Protein AF-A0A950F7F0-F1 (afdb_monomer)

Solvent-accessible surface area (backbone atoms only — not comparable to full-atom values): 4285 Å² total; per-residue (Å²): 112,72,70,78,76,37,60,67,57,63,66,38,64,68,50,45,54,53,50,51,51,52,53,51,51,54,53,49,53,54,51,51,51,52,53,52,54,37,49,75,75,71,43,70,94,64,54,74,69,53,56,53,55,58,64,46,48,58,57,57,51,49,51,52,48,48,48,53,68,69,63,58,132

Sequence (73 aa):
AMVVAAPALLAAGWLRAKLLLVVALVGYHGWCYRLMLGLRVGATPHSQRWYRLFNEVPGLLLLGIVILAVVKP

Mean predicted aligned error: 8.79 Å

Secondary structure (DSSP, 8-state):
-HHHH-HHHHHSHHHHHHHHHHHHHHHHHHHHHHHHHHHHTT---S-HHHHHHHHHHHHHHHHHHHHHHHS--

Radius of gyration: 16.63 Å; Cα contacts (8 Å, |Δi|>4): 15; chains: 1; bounding box: 44×17×44 Å

Foldseek 3Di:
DVCVVCVVCVVPVLNVLVVVLVVVVVVLVVVVVVCVVCVVVVHPVDDPVVVVVSVCVVVVSVVSVVCSVVPDD

Nearest PDB structures (foldseek):
  6b87-assembly3_D  TM=7.026E-01  e=9.896E+00  synthetic construct

pLDDT: mean 78.15, std 10.85, range [54.81, 89.06]

Structure (mmCIF, N/CA/C/O backbone):
data_AF-A0A950F7F0-F1
#
_entry.id   AF-A0A950F7F0-F1
#
loop_
_atom_site.group_PDB
_atom_site.id
_atom_site.type_symbol
_atom_site.label_atom_id
_atom_site.label_alt_id
_atom_site.label_comp_id
_atom_site.label_asym_id
_atom_site.label_entity_id
_atom_site.label_seq_id
_atom_site.pdbx_PDB_ins_code
_atom_site.Cartn_x
_atom_site.Cartn_y
_atom_site.Cartn_z
_atom_site.occupancy
_atom_site.B_iso_or_equiv
_atom_site.auth_seq_id
_atom_site.auth_comp_id
_atom_site.auth_asym_id
_atom_site.auth_atom_id
_atom_site.pdbx_PDB_model_num
ATOM 1 N N . ALA A 1 1 ? 23.202 -0.521 -2.475 1.00 54.84 1 ALA A N 1
ATOM 2 C CA . ALA A 1 1 ? 24.462 -0.298 -3.216 1.00 54.84 1 ALA A CA 1
ATOM 3 C C . ALA A 1 1 ? 24.280 -0.412 -4.738 1.00 54.84 1 ALA A C 1
ATOM 5 O O . ALA A 1 1 ? 24.545 0.562 -5.422 1.00 54.84 1 ALA A O 1
ATOM 6 N N . MET A 1 2 ? 23.752 -1.522 -5.278 1.00 55.44 2 MET A N 1
ATOM 7 C CA . MET A 1 2 ? 23.669 -1.756 -6.739 1.00 55.44 2 MET A CA 1
ATOM 8 C C . MET A 1 2 ? 22.801 -0.762 -7.546 1.00 55.44 2 MET A C 1
ATOM 10 O O . MET A 1 2 ? 23.197 -0.362 -8.632 1.00 55.44 2 MET A O 1
ATOM 14 N N . VAL A 1 3 ? 21.654 -0.306 -7.022 1.00 56.22 3 VAL A N 1
ATOM 15 C CA . VAL A 1 3 ? 20.756 0.640 -7.736 1.00 56.22 3 VAL A CA 1
ATOM 16 C C . VAL A 1 3 ? 21.313 2.072 -7.784 1.00 56.22 3 VAL A C 1
ATOM 18 O O . VAL A 1 3 ? 21.058 2.805 -8.733 1.00 56.22 3 VAL A O 1
ATOM 21 N N . VAL A 1 4 ? 22.105 2.458 -6.779 1.00 61.25 4 VAL A N 1
ATOM 22 C CA . VAL A 1 4 ? 22.753 3.781 -6.707 1.00 61.25 4 VAL A CA 1
ATOM 23 C C . VAL A 1 4 ? 24.005 3.826 -7.592 1.00 61.25 4 VAL A C 1
ATOM 25 O O . VAL A 1 4 ? 24.311 4.862 -8.167 1.00 61.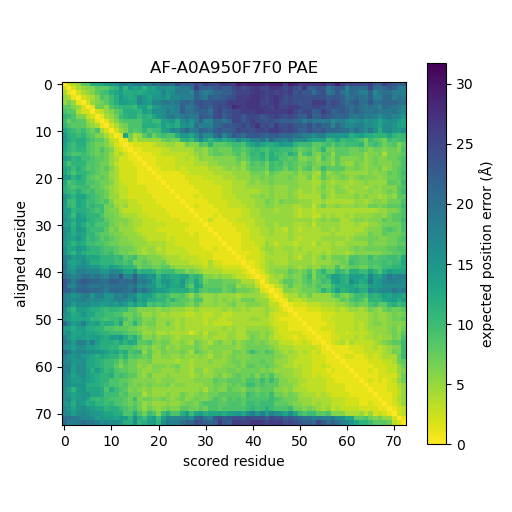25 4 VAL A O 1
ATOM 28 N N . ALA A 1 5 ? 24.698 2.692 -7.746 1.00 58.59 5 ALA A N 1
ATOM 29 C CA . ALA A 1 5 ? 25.929 2.578 -8.530 1.00 58.59 5 ALA A CA 1
ATOM 30 C C . ALA A 1 5 ? 25.709 2.509 -10.056 1.00 58.59 5 ALA A C 1
ATOM 32 O O . ALA A 1 5 ? 26.646 2.739 -10.814 1.00 58.59 5 ALA A O 1
ATOM 33 N N . ALA A 1 6 ? 24.492 2.205 -10.521 1.00 56.88 6 ALA A N 1
ATOM 34 C CA . ALA A 1 6 ? 24.174 2.088 -11.944 1.00 56.88 6 ALA A CA 1
ATOM 35 C C . ALA A 1 6 ? 22.795 2.707 -12.255 1.00 56.88 6 ALA A C 1
ATOM 37 O O . ALA A 1 6 ? 21.810 1.984 -12.425 1.00 56.88 6 ALA A O 1
ATOM 38 N N . PRO A 1 7 ? 22.691 4.045 -12.367 1.00 58.22 7 PRO A N 1
ATOM 39 C CA . PRO A 1 7 ? 21.424 4.731 -12.642 1.00 58.22 7 PRO A CA 1
ATOM 40 C C . PRO A 1 7 ? 20.787 4.332 -13.988 1.00 58.22 7 PRO A C 1
ATOM 42 O O . PRO A 1 7 ? 19.581 4.483 -14.162 1.00 58.22 7 PRO A O 1
ATOM 45 N N . ALA A 1 8 ? 21.551 3.735 -14.912 1.00 57.59 8 ALA A N 1
ATOM 46 C CA . ALA A 1 8 ? 21.039 3.151 -16.155 1.00 57.59 8 ALA A CA 1
ATOM 47 C C . ALA A 1 8 ? 20.044 1.990 -15.930 1.00 57.59 8 ALA A C 1
ATOM 49 O O . ALA A 1 8 ? 19.131 1.798 -16.730 1.00 57.59 8 ALA A O 1
ATOM 50 N N . LEU A 1 9 ? 20.136 1.261 -14.810 1.00 55.75 9 LEU A N 1
ATOM 51 C CA . LEU A 1 9 ? 19.132 0.261 -14.424 1.00 55.75 9 LEU A CA 1
ATOM 52 C C . LEU A 1 9 ? 17.780 0.910 -14.090 1.00 55.75 9 LEU A C 1
ATOM 54 O O . LEU A 1 9 ? 16.739 0.331 -14.384 1.00 55.75 9 LEU A O 1
ATOM 58 N N . LEU A 1 10 ? 17.781 2.130 -13.543 1.00 56.47 10 LEU A N 1
ATOM 59 C CA . LEU A 1 10 ? 16.567 2.932 -13.349 1.00 56.47 10 LEU A CA 1
ATOM 60 C C . LEU A 1 10 ? 16.069 3.576 -14.653 1.00 56.47 10 LEU A C 1
ATOM 62 O O . LEU A 1 10 ? 14.913 3.983 -14.705 1.00 56.47 10 LEU A O 1
ATOM 66 N N . ALA A 1 11 ? 16.892 3.661 -15.704 1.00 56.88 11 ALA A N 1
ATOM 67 C CA . ALA A 1 11 ? 16.454 4.101 -17.031 1.00 56.88 11 ALA A CA 1
ATOM 68 C C . ALA A 1 11 ? 15.664 3.009 -17.778 1.00 56.88 11 ALA A C 1
ATOM 70 O O . ALA A 1 11 ? 14.835 3.327 -18.630 1.00 56.88 11 ALA A O 1
ATOM 71 N N . ALA A 1 12 ? 15.835 1.732 -17.414 1.00 66.56 12 ALA A N 1
ATOM 72 C CA . ALA A 1 12 ? 14.976 0.658 -17.895 1.00 66.56 12 ALA A CA 1
ATOM 73 C C . ALA A 1 12 ? 13.573 0.802 -17.278 1.00 66.56 12 ALA A C 1
ATOM 75 O O . ALA A 1 12 ? 13.362 0.486 -16.103 1.00 66.56 12 ALA A O 1
ATOM 76 N N . GLY A 1 13 ? 12.595 1.258 -18.071 1.00 72.19 13 GLY A N 1
ATOM 77 C CA . GLY A 1 13 ? 11.203 1.451 -17.628 1.00 72.19 13 GLY A CA 1
ATOM 78 C C . GLY A 1 13 ? 10.608 0.222 -16.926 1.00 72.19 13 GLY A C 1
ATOM 79 O O . GLY A 1 13 ? 9.855 0.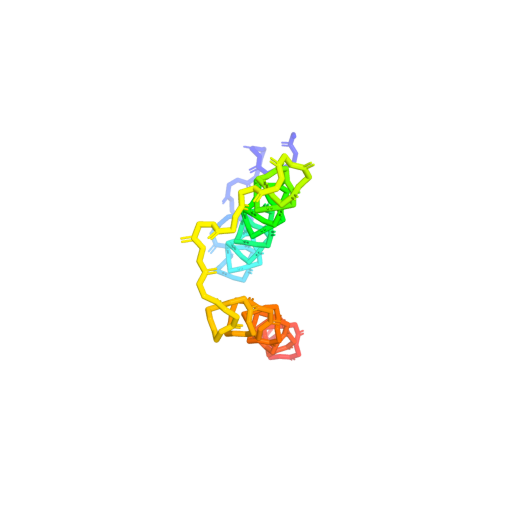351 -15.963 1.00 72.19 13 GLY A O 1
ATOM 80 N N . TRP A 1 14 ? 11.062 -0.968 -17.320 1.00 71.38 14 TRP A N 1
ATOM 81 C CA . TRP A 1 14 ? 10.758 -2.248 -16.685 1.00 71.38 14 TRP A CA 1
ATOM 82 C C . TRP A 1 14 ? 11.140 -2.335 -15.196 1.00 71.38 14 TRP A C 1
ATOM 84 O O . TRP A 1 14 ? 10.349 -2.810 -14.379 1.00 71.38 14 TRP A O 1
ATOM 94 N N . LEU A 1 15 ? 12.334 -1.871 -14.809 1.00 75.62 15 LEU A N 1
ATOM 95 C CA . LEU A 1 15 ? 12.775 -1.927 -13.412 1.00 75.62 15 LEU A CA 1
ATOM 96 C C . LEU A 1 15 ? 11.996 -0.929 -12.550 1.00 75.62 15 LEU A C 1
ATOM 98 O O . LEU A 1 15 ? 11.619 -1.254 -11.425 1.00 75.62 15 LEU A O 1
ATOM 102 N N . ARG A 1 16 ? 11.701 0.263 -13.086 1.00 76.00 16 ARG A N 1
ATOM 103 C CA . ARG A 1 16 ? 10.870 1.267 -12.402 1.00 76.00 16 ARG A CA 1
ATOM 104 C C . ARG A 1 16 ? 9.450 0.763 -12.168 1.00 76.00 16 ARG A C 1
ATOM 106 O O . ARG A 1 16 ? 8.939 0.930 -11.065 1.00 76.00 16 ARG A O 1
ATOM 113 N N . ALA A 1 17 ? 8.843 0.115 -13.165 1.00 78.56 17 ALA A N 1
ATOM 114 C CA . ALA A 1 17 ? 7.512 -0.479 -13.038 1.00 78.56 17 ALA A CA 1
ATOM 115 C C . ALA A 1 17 ? 7.473 -1.544 -11.930 1.00 78.56 17 ALA A C 1
ATOM 117 O O . ALA A 1 17 ? 6.587 -1.527 -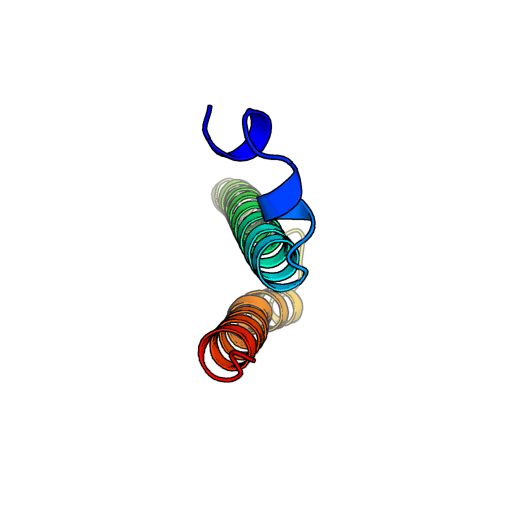11.076 1.00 78.56 17 ALA A O 1
ATOM 118 N N . LYS A 1 18 ? 8.487 -2.418 -11.876 1.00 74.06 18 LYS A N 1
ATOM 119 C CA . LYS A 1 18 ? 8.621 -3.411 -10.800 1.00 74.06 18 LYS A CA 1
ATOM 120 C C . LYS A 1 18 ? 8.795 -2.772 -9.426 1.00 74.06 18 LYS A C 1
ATOM 122 O O . LYS A 1 18 ? 8.128 -3.180 -8.481 1.00 74.06 18 LYS A O 1
ATOM 127 N N . LEU A 1 19 ? 9.666 -1.771 -9.305 1.00 82.31 19 LEU A N 1
ATOM 128 C CA . LEU A 1 19 ? 9.896 -1.080 -8.035 1.00 82.31 19 LEU A CA 1
ATOM 129 C C . LEU A 1 19 ? 8.642 -0.346 -7.546 1.00 82.31 19 LEU A C 1
ATOM 131 O O . LEU A 1 19 ? 8.339 -0.416 -6.358 1.00 82.31 19 LEU A O 1
ATOM 135 N N . LEU A 1 20 ? 7.879 0.289 -8.441 1.00 83.62 20 LEU A N 1
ATOM 136 C CA . LEU A 1 20 ? 6.595 0.910 -8.102 1.00 83.62 20 LEU A CA 1
ATOM 137 C C . LEU A 1 20 ? 5.599 -0.103 -7.529 1.00 83.62 20 LEU A C 1
ATOM 139 O O . LEU A 1 20 ? 4.970 0.180 -6.512 1.00 83.62 20 LEU A O 1
ATOM 143 N N . LEU A 1 21 ? 5.492 -1.294 -8.125 1.00 80.19 21 LEU A N 1
ATOM 144 C CA . LEU A 1 21 ? 4.619 -2.352 -7.607 1.00 80.19 21 LEU A CA 1
ATOM 145 C C . LEU A 1 21 ? 5.064 -2.861 -6.236 1.00 80.19 21 LEU A C 1
ATOM 147 O O . LEU A 1 21 ? 4.224 -3.067 -5.363 1.00 80.19 21 LEU A O 1
ATOM 151 N N . VAL A 1 22 ? 6.370 -3.028 -6.021 1.00 84.81 22 VAL A N 1
ATOM 152 C CA . VAL A 1 22 ? 6.904 -3.430 -4.711 1.00 84.81 22 VAL A CA 1
ATOM 153 C C . VAL A 1 22 ? 6.584 -2.372 -3.656 1.00 84.81 22 VAL A C 1
ATOM 155 O O . VAL A 1 22 ? 6.102 -2.715 -2.579 1.00 84.81 22 VAL A O 1
ATOM 158 N N . VAL A 1 23 ? 6.785 -1.088 -3.964 1.00 87.25 23 VAL A N 1
ATOM 159 C CA . VAL A 1 23 ? 6.442 0.013 -3.050 1.00 87.25 23 VAL A CA 1
ATOM 160 C C . VAL A 1 23 ? 4.941 0.040 -2.755 1.00 87.25 23 VAL A C 1
ATOM 162 O O . VAL A 1 23 ? 4.556 0.162 -1.592 1.00 87.25 23 VAL A O 1
ATOM 165 N N . ALA A 1 24 ? 4.090 -0.135 -3.770 1.00 85.38 24 ALA A N 1
ATOM 166 C CA . ALA A 1 24 ? 2.642 -0.209 -3.591 1.00 85.38 24 ALA A CA 1
ATOM 167 C C . ALA A 1 24 ? 2.233 -1.380 -2.679 1.00 85.38 24 ALA A C 1
ATOM 169 O O . ALA A 1 24 ? 1.414 -1.201 -1.776 1.00 85.38 24 ALA A O 1
ATOM 170 N N . LEU A 1 25 ? 2.844 -2.555 -2.857 1.00 84.31 25 LEU A N 1
ATOM 171 C CA . LEU A 1 25 ? 2.587 -3.738 -2.035 1.00 84.31 25 LEU A CA 1
ATOM 172 C C . LEU A 1 25 ? 3.027 -3.536 -0.576 1.00 84.31 25 LEU A C 1
ATOM 174 O O . LEU A 1 25 ? 2.295 -3.898 0.344 1.00 84.31 25 LEU A O 1
ATOM 178 N N . VAL A 1 26 ? 4.191 -2.922 -0.351 1.00 87.94 26 VAL A N 1
ATOM 179 C CA . VAL A 1 26 ? 4.681 -2.594 0.999 1.00 87.94 26 VAL A CA 1
ATOM 180 C C . VAL A 1 26 ? 3.753 -1.589 1.684 1.00 87.94 26 VAL A C 1
ATOM 182 O O . VAL A 1 26 ? 3.382 -1.784 2.842 1.00 87.94 26 VAL A O 1
ATOM 185 N N . GLY A 1 27 ? 3.320 -0.549 0.963 1.00 89.06 27 GLY A N 1
ATOM 186 C CA . GLY A 1 27 ? 2.346 0.423 1.462 1.00 89.06 27 GLY A CA 1
ATOM 187 C C . GLY A 1 27 ? 1.016 -0.231 1.845 1.00 89.06 27 GLY A C 1
ATOM 188 O O . GLY A 1 27 ? 0.491 0.025 2.931 1.00 89.06 27 GLY A O 1
ATOM 189 N N . TYR A 1 28 ? 0.513 -1.138 1.002 1.00 86.94 28 TYR A N 1
ATOM 190 C CA . TYR A 1 28 ? -0.684 -1.926 1.291 1.00 86.94 28 TYR A CA 1
ATOM 191 C C . TYR A 1 28 ? -0.526 -2.753 2.576 1.00 86.94 28 TYR A C 1
ATOM 193 O O . TYR A 1 28 ? -1.398 -2.718 3.445 1.00 86.94 28 TYR A O 1
ATOM 201 N N . HIS A 1 29 ? 0.614 -3.426 2.756 1.00 87.00 29 HIS A N 1
ATOM 202 C CA . HIS A 1 29 ? 0.888 -4.222 3.954 1.00 87.00 29 HIS A CA 1
ATOM 203 C C . HIS A 1 29 ? 0.903 -3.369 5.235 1.00 87.00 29 HIS A C 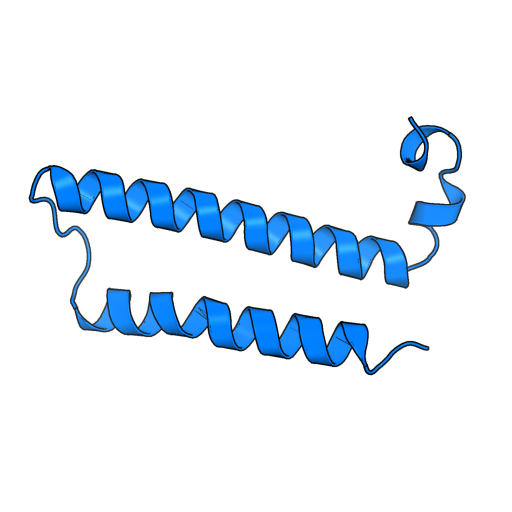1
ATOM 205 O O . HIS A 1 29 ? 0.331 -3.756 6.256 1.00 87.00 29 HIS A O 1
ATOM 211 N N . GLY A 1 30 ? 1.481 -2.165 5.168 1.00 88.25 30 GLY A N 1
ATOM 212 C CA . GLY A 1 30 ? 1.438 -1.197 6.267 1.00 88.25 30 GLY A CA 1
ATOM 213 C C . GLY A 1 30 ? 0.014 -0.742 6.606 1.00 88.25 30 GLY A C 1
ATOM 214 O O . GLY A 1 30 ? -0.340 -0.604 7.779 1.00 88.25 30 GLY A O 1
ATOM 215 N N . TRP A 1 31 ? -0.841 -0.563 5.598 1.00 86.50 31 TRP A N 1
ATOM 216 C CA . TRP A 1 31 ? -2.244 -0.202 5.802 1.00 86.50 31 TRP A CA 1
ATOM 217 C C . TRP A 1 31 ? -3.058 -1.347 6.422 1.00 86.50 31 TRP A C 1
ATOM 219 O O . TRP A 1 31 ? -3.828 -1.112 7.358 1.00 86.50 31 TRP A O 1
ATOM 229 N N . CYS A 1 32 ? -2.838 -2.591 5.981 1.00 87.69 32 CYS A N 1
ATOM 230 C CA . CYS A 1 32 ? -3.394 -3.786 6.624 1.00 87.69 32 CYS A CA 1
ATOM 231 C C . CYS A 1 32 ? -3.028 -3.846 8.108 1.00 87.69 32 CYS A C 1
ATOM 233 O O . CYS A 1 32 ? -3.897 -4.088 8.945 1.00 87.69 32 CYS A O 1
ATOM 235 N N . TYR A 1 33 ? -1.764 -3.577 8.443 1.00 87.88 33 TYR A N 1
ATOM 236 C CA . TYR A 1 33 ? -1.302 -3.569 9.827 1.00 87.88 33 TYR A CA 1
ATOM 237 C C . TYR A 1 33 ? 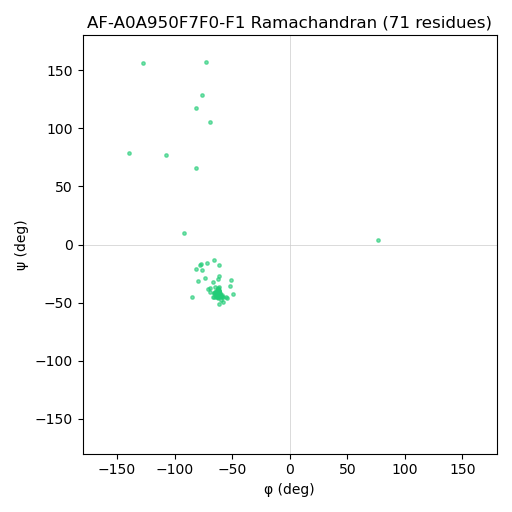-2.034 -2.517 10.672 1.00 87.88 33 TYR A C 1
ATOM 239 O O . TYR A 1 33 ? -2.485 -2.816 11.777 1.00 87.88 33 TYR A O 1
ATOM 247 N N . ARG A 1 34 ? -2.236 -1.302 10.142 1.00 87.25 34 ARG A N 1
ATOM 248 C CA . ARG A 1 34 ? -3.000 -0.247 10.834 1.00 87.25 34 ARG A CA 1
ATOM 249 C C . ARG A 1 34 ? -4.457 -0.639 11.080 1.00 87.25 34 ARG A C 1
ATOM 251 O O . ARG A 1 34 ? -4.958 -0.426 12.181 1.00 87.25 34 ARG A O 1
ATOM 258 N N . LEU A 1 35 ? -5.127 -1.218 10.083 1.00 86.62 35 LEU A N 1
ATOM 259 C CA . LEU A 1 35 ? -6.505 -1.701 10.225 1.00 86.62 35 LEU A CA 1
ATOM 260 C C . LEU A 1 35 ? -6.602 -2.827 11.254 1.00 86.62 35 LEU A C 1
ATOM 262 O O . LEU A 1 35 ? -7.495 -2.807 12.097 1.00 86.62 35 LEU A O 1
ATOM 266 N N . MET A 1 36 ? -5.666 -3.776 11.217 1.00 86.81 36 MET A N 1
ATOM 267 C CA . MET A 1 36 ? -5.579 -4.864 12.187 1.00 86.81 36 MET A CA 1
ATOM 268 C C . MET A 1 36 ? -5.358 -4.331 13.606 1.00 86.81 36 MET A C 1
ATOM 270 O O . MET A 1 36 ? -5.972 -4.830 14.547 1.00 86.81 36 MET A O 1
ATOM 274 N N . LEU A 1 37 ? -4.520 -3.305 13.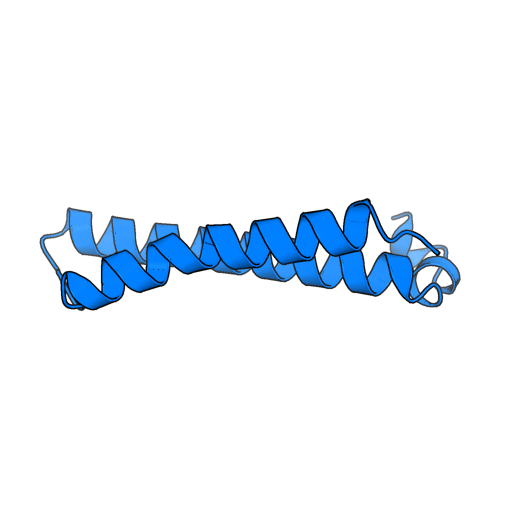769 1.00 86.25 37 LEU A N 1
ATOM 275 C CA . LEU A 1 37 ? -4.288 -2.682 15.067 1.00 86.25 37 LEU A CA 1
ATOM 276 C C . LEU A 1 37 ? -5.556 -1.995 15.594 1.00 86.25 37 LEU A C 1
ATOM 278 O O . LEU A 1 37 ? -5.879 -2.184 16.758 1.00 86.25 37 LEU A O 1
ATOM 282 N N . GLY A 1 38 ? -6.312 -1.288 14.746 1.00 83.81 38 GLY A N 1
ATOM 283 C CA . GLY A 1 38 ? -7.609 -0.701 15.118 1.00 83.81 38 GLY A CA 1
ATOM 284 C C . GLY A 1 38 ? -8.649 -1.752 15.518 1.00 83.81 38 GLY A C 1
ATOM 285 O O . GLY A 1 38 ? -9.283 -1.628 16.566 1.00 83.81 38 GLY A O 1
ATOM 286 N N . LEU A 1 39 ? -8.741 -2.841 14.747 1.00 83.94 39 LEU A N 1
ATOM 287 C CA . LEU A 1 39 ? -9.624 -3.974 15.038 1.00 83.94 39 LEU A CA 1
ATOM 288 C C . LEU A 1 39 ? -9.286 -4.647 16.377 1.00 83.94 39 LEU A C 1
ATOM 290 O O . LEU A 1 39 ? -10.194 -5.037 17.107 1.00 83.94 39 LEU A O 1
ATOM 294 N N . ARG A 1 40 ? -7.997 -4.741 16.739 1.00 83.94 40 ARG A N 1
ATOM 295 C CA . ARG A 1 40 ? -7.548 -5.294 18.032 1.00 83.94 40 ARG A CA 1
ATOM 296 C C . ARG A 1 40 ? -8.046 -4.503 19.238 1.00 83.94 40 ARG A C 1
ATOM 298 O O . ARG A 1 40 ? -8.237 -5.097 20.292 1.00 83.94 40 ARG A O 1
ATOM 305 N N . VAL A 1 41 ? -8.261 -3.196 19.092 1.00 88.62 41 VAL A N 1
ATOM 306 C CA . VAL A 1 41 ? -8.797 -2.336 20.164 1.00 88.62 41 VAL A CA 1
ATOM 307 C C . VAL A 1 41 ? -10.329 -2.231 20.111 1.00 88.62 41 VAL A C 1
ATOM 309 O O . VAL A 1 41 ? -10.913 -1.400 20.797 1.00 88.62 41 VAL A O 1
ATOM 312 N N . GLY A 1 42 ? -10.994 -3.046 19.282 1.00 81.12 42 GLY A N 1
ATOM 313 C CA . GLY A 1 42 ? -12.448 -3.023 19.094 1.00 81.12 42 GLY A CA 1
ATOM 314 C C . GLY A 1 42 ? -12.956 -1.867 18.226 1.00 81.12 42 GLY A C 1
ATOM 315 O O . GLY A 1 42 ? -14.164 -1.726 18.037 1.00 81.12 42 GLY A O 1
ATOM 316 N N . ALA A 1 43 ? -12.063 -1.051 17.659 1.00 75.75 43 ALA A N 1
ATOM 317 C CA . ALA A 1 43 ? -12.439 0.019 16.750 1.00 75.75 43 ALA A CA 1
ATOM 318 C C . ALA A 1 43 ? -12.664 -0.553 15.343 1.00 75.75 43 ALA A C 1
ATOM 320 O O . ALA A 1 43 ? -11.745 -1.059 14.698 1.00 75.75 43 ALA A O 1
ATOM 321 N N . THR A 1 44 ? -13.893 -0.436 14.844 1.00 75.12 44 THR A N 1
ATOM 322 C CA . THR A 1 44 ? -14.254 -0.733 13.450 1.00 75.12 44 THR A CA 1
ATOM 323 C C . THR A 1 44 ? -14.529 0.581 12.714 1.00 75.12 44 THR A C 1
ATOM 325 O O . THR A 1 44 ? -15.681 0.955 12.509 1.00 75.12 44 THR A O 1
ATOM 328 N N . PRO A 1 45 ? -13.485 1.338 12.322 1.00 70.56 45 PRO A N 1
ATOM 329 C CA . PRO A 1 45 ? -13.663 2.656 11.705 1.00 70.56 45 PRO A CA 1
ATOM 330 C C . PRO A 1 45 ? -14.351 2.598 10.332 1.00 70.56 45 PRO A C 1
ATOM 332 O O . PRO A 1 45 ? -14.780 3.626 9.812 1.00 70.56 45 PRO A O 1
ATOM 335 N N . HIS A 1 46 ? -14.459 1.410 9.731 1.00 82.44 46 HIS A N 1
ATOM 336 C CA . HIS A 1 46 ? -15.046 1.210 8.413 1.00 82.44 46 HIS A CA 1
ATOM 337 C C . HIS A 1 46 ? -16.132 0.132 8.427 1.00 82.44 46 HIS A C 1
ATOM 339 O O . HIS A 1 46 ? -16.149 -0.769 9.264 1.00 82.44 46 HIS A O 1
ATOM 345 N N . SER A 1 47 ? -17.046 0.212 7.462 1.00 84.38 47 SER A N 1
ATOM 346 C CA . SER A 1 47 ? -18.117 -0.773 7.305 1.00 84.38 47 SER A CA 1
ATOM 347 C C . SER A 1 47 ? -17.596 -2.111 6.761 1.00 84.38 47 SER A C 1
ATOM 349 O O . SER A 1 47 ? -16.593 -2.171 6.053 1.00 84.38 47 SER A O 1
ATOM 351 N N . GLN A 1 48 ? -18.325 -3.202 7.007 1.00 81.81 48 GLN A N 1
ATOM 352 C CA . GLN A 1 48 ? -18.029 -4.535 6.450 1.00 81.81 48 GLN A CA 1
ATOM 353 C C . GLN A 1 48 ? -17.857 -4.543 4.919 1.00 81.81 48 GLN A C 1
ATOM 355 O O . GLN A 1 48 ? -17.015 -5.259 4.379 1.00 81.81 48 GLN A O 1
ATOM 360 N N . ARG A 1 49 ? -18.624 -3.712 4.197 1.00 85.81 49 ARG A N 1
ATOM 361 C CA . ARG A 1 49 ? -18.499 -3.569 2.736 1.00 85.81 49 ARG A CA 1
ATOM 362 C C . ARG A 1 49 ? -17.148 -2.974 2.333 1.00 85.81 49 ARG A C 1
ATOM 364 O O . ARG A 1 49 ? -16.584 -3.393 1.328 1.00 85.81 49 ARG A O 1
ATOM 371 N N . TRP A 1 50 ? -16.630 -2.040 3.130 1.00 87.12 50 TRP A N 1
ATOM 372 C CA . TRP A 1 50 ? -15.327 -1.425 2.903 1.00 87.12 50 TRP A CA 1
ATOM 373 C C . TRP A 1 50 ? -14.195 -2.437 3.089 1.00 87.12 50 TRP A C 1
ATOM 375 O O . TRP A 1 50 ? -13.334 -2.537 2.224 1.00 87.12 50 TRP A O 1
ATOM 385 N N . TYR A 1 51 ? -14.233 -3.247 4.153 1.00 84.06 51 TYR A N 1
ATOM 386 C CA . TYR A 1 51 ? -13.221 -4.288 4.386 1.00 84.06 51 TYR A CA 1
ATOM 387 C C . TYR A 1 51 ? -13.191 -5.346 3.281 1.00 84.06 51 TYR A C 1
ATOM 389 O O . TYR A 1 51 ? -12.116 -5.794 2.893 1.00 84.06 51 TYR A O 1
ATOM 397 N N . ARG A 1 52 ? -14.357 -5.714 2.738 1.00 85.75 52 ARG A N 1
ATOM 398 C CA . ARG A 1 52 ? -14.442 -6.605 1.575 1.00 85.75 52 ARG A CA 1
ATOM 399 C C . ARG A 1 52 ? -13.762 -6.011 0.347 1.00 85.75 52 ARG A C 1
ATOM 401 O O . ARG A 1 52 ? -12.903 -6.662 -0.229 1.00 85.75 52 ARG A O 1
ATOM 408 N N . LEU A 1 53 ? -14.103 -4.769 -0.002 1.00 84.50 53 LEU A N 1
ATOM 409 C CA . LEU A 1 53 ? -13.490 -4.085 -1.142 1.00 84.50 53 LEU A CA 1
ATOM 410 C C . LEU A 1 53 ? -11.978 -3.917 -0.944 1.00 84.50 53 LEU A C 1
ATOM 412 O O . LEU A 1 53 ? -11.198 -4.135 -1.863 1.00 84.50 53 LEU A O 1
ATOM 416 N N . PHE A 1 54 ? -11.553 -3.581 0.274 1.00 84.81 54 PHE A N 1
ATOM 417 C CA . PHE A 1 54 ? -10.144 -3.453 0.621 1.00 84.81 54 PHE A CA 1
ATOM 418 C C . PHE A 1 54 ? -9.383 -4.778 0.450 1.00 84.81 54 PHE A C 1
ATOM 420 O O . PHE A 1 54 ? -8.277 -4.772 -0.077 1.00 84.81 54 PHE A O 1
ATOM 427 N N . ASN A 1 55 ? -9.989 -5.915 0.803 1.00 83.69 55 ASN A N 1
ATOM 428 C CA . ASN A 1 55 ? -9.410 -7.241 0.562 1.00 83.69 55 ASN A CA 1
ATOM 429 C C . ASN A 1 55 ? -9.411 -7.675 -0.913 1.00 83.69 55 ASN A C 1
ATOM 431 O O . ASN A 1 55 ? -8.664 -8.588 -1.264 1.00 83.69 55 ASN A O 1
ATOM 435 N N . GLU A 1 56 ? -10.188 -7.031 -1.785 1.00 87.50 56 GLU A N 1
ATOM 436 C CA . GLU A 1 56 ? -10.127 -7.261 -3.236 1.00 87.50 56 GLU A CA 1
ATOM 437 C C . GLU A 1 56 ? -8.973 -6.490 -3.908 1.00 87.50 56 GLU A C 1
ATOM 439 O O . GLU A 1 56 ? -8.477 -6.912 -4.956 1.00 87.50 56 GLU A O 1
ATOM 444 N N . VAL A 1 57 ? -8.462 -5.421 -3.278 1.00 85.31 57 VAL A N 1
ATOM 445 C CA . VAL A 1 57 ? -7.276 -4.670 -3.740 1.00 85.31 57 VAL A CA 1
ATOM 446 C C . VAL A 1 57 ? -6.045 -5.570 -3.948 1.00 85.31 57 VAL A C 1
ATOM 448 O O . VAL A 1 57 ? -5.436 -5.458 -5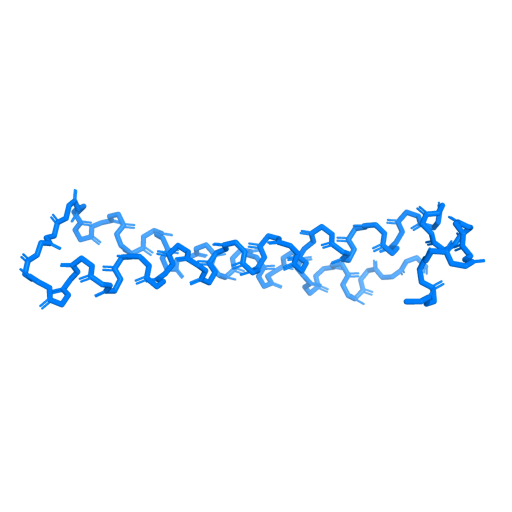.013 1.00 85.31 57 VAL A O 1
ATOM 451 N N . PRO A 1 58 ? -5.678 -6.495 -3.030 1.00 81.94 58 PRO A N 1
ATOM 452 C CA . PRO A 1 58 ? -4.651 -7.506 -3.267 1.00 81.94 58 PRO A CA 1
ATOM 453 C C . PRO A 1 58 ? -4.821 -8.258 -4.576 1.00 81.94 58 PRO A C 1
ATOM 455 O O . PRO A 1 58 ? -3.832 -8.465 -5.265 1.00 81.94 58 PRO A O 1
ATOM 458 N N . GLY A 1 59 ? -6.050 -8.647 -4.928 1.00 86.06 59 GLY A N 1
ATOM 459 C CA . GLY A 1 59 ? -6.337 -9.387 -6.154 1.00 86.06 59 GLY A CA 1
ATOM 460 C C . GLY A 1 59 ? -6.025 -8.568 -7.404 1.00 86.06 59 GLY A C 1
ATOM 461 O O . GLY A 1 59 ? -5.351 -9.056 -8.308 1.00 86.06 59 GLY A O 1
ATOM 462 N N . LEU A 1 60 ? -6.431 -7.295 -7.422 1.00 85.31 60 LEU A N 1
ATOM 463 C CA . LEU A 1 60 ? -6.103 -6.361 -8.507 1.00 85.31 60 LEU A CA 1
ATOM 464 C C . LEU A 1 60 ? -4.594 -6.107 -8.609 1.00 85.31 60 LEU A C 1
ATOM 466 O O . LEU A 1 60 ? -4.035 -6.063 -9.705 1.00 85.31 60 LEU A O 1
ATOM 470 N N . LEU A 1 61 ? -3.923 -5.976 -7.464 1.00 83.19 61 LEU A N 1
ATOM 471 C CA . LEU A 1 61 ? -2.478 -5.778 -7.388 1.00 83.19 61 LEU A CA 1
ATOM 472 C C . LEU A 1 61 ? -1.732 -7.020 -7.899 1.00 83.19 61 LEU A C 1
ATOM 474 O O . LEU A 1 61 ? -0.793 -6.889 -8.681 1.00 83.19 61 LEU A O 1
ATOM 478 N N . LEU A 1 62 ? -2.195 -8.223 -7.541 1.00 84.31 62 LEU A N 1
ATOM 479 C CA . LEU A 1 62 ? -1.659 -9.496 -8.028 1.00 84.31 62 LEU A CA 1
ATOM 480 C C . LEU A 1 62 ? -1.846 -9.639 -9.541 1.00 84.31 62 LEU A C 1
ATOM 482 O O . LEU A 1 62 ? -0.905 -10.019 -10.230 1.00 84.31 62 LEU A O 1
ATOM 486 N N . LEU A 1 63 ? -3.020 -9.278 -10.068 1.00 87.19 63 LEU A N 1
ATOM 487 C CA . LEU A 1 63 ? -3.294 -9.278 -11.505 1.00 87.19 63 LEU A CA 1
ATOM 488 C C . LEU A 1 63 ? -2.334 -8.343 -12.253 1.00 87.19 63 LEU A C 1
ATOM 490 O O . LEU A 1 63 ? -1.718 -8.754 -13.234 1.00 87.19 63 LEU A O 1
ATOM 494 N N . GLY A 1 64 ? -2.149 -7.113 -11.762 1.00 83.50 64 GLY A N 1
ATOM 495 C CA . GLY A 1 64 ? -1.199 -6.157 -12.336 1.00 83.50 64 GLY A CA 1
ATOM 496 C C . GLY A 1 64 ? 0.250 -6.651 -12.279 1.00 83.50 64 GLY A C 1
ATOM 497 O O . GLY A 1 64 ? 0.979 -6.523 -13.261 1.00 83.50 64 GLY A O 1
ATOM 498 N N . ILE A 1 65 ? 0.658 -7.274 -11.165 1.00 81.81 65 ILE A N 1
ATOM 499 C CA . ILE A 1 65 ? 1.982 -7.899 -11.020 1.00 81.81 65 ILE A CA 1
ATOM 500 C C . ILE A 1 65 ? 2.159 -9.045 -12.018 1.00 81.81 65 ILE A C 1
ATOM 502 O O . ILE A 1 65 ? 3.213 -9.125 -12.639 1.00 81.81 65 ILE A O 1
ATOM 506 N N . VAL A 1 66 ? 1.167 -9.925 -12.179 1.00 83.88 66 VAL A N 1
ATOM 507 C CA . VAL A 1 66 ? 1.237 -11.065 -13.106 1.00 83.88 66 VAL A CA 1
ATOM 508 C C . VAL A 1 66 ? 1.301 -10.582 -14.547 1.00 83.88 66 VAL A C 1
ATOM 510 O O . VAL A 1 66 ? 2.157 -11.052 -15.29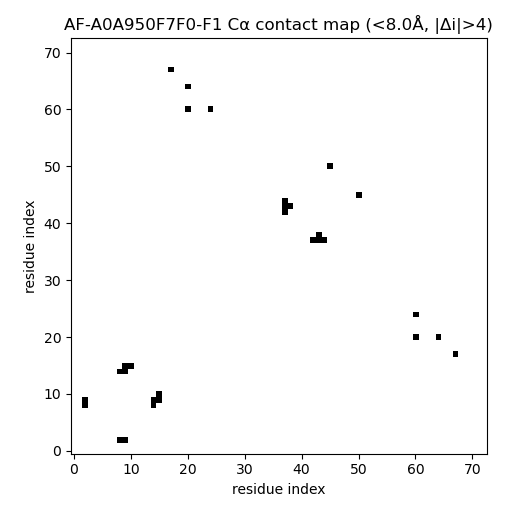0 1.00 83.88 66 VAL A O 1
ATOM 513 N N . ILE A 1 67 ? 0.467 -9.613 -14.934 1.00 84.69 67 ILE A N 1
ATOM 514 C CA . ILE A 1 67 ? 0.528 -9.006 -16.269 1.00 84.69 67 ILE A CA 1
ATOM 515 C C . ILE A 1 67 ? 1.909 -8.408 -16.493 1.00 84.69 67 ILE A C 1
ATOM 517 O O . ILE A 1 67 ? 2.532 -8.728 -17.495 1.00 84.69 67 ILE A O 1
ATOM 521 N N . LEU A 1 68 ? 2.429 -7.612 -15.553 1.00 79.12 68 LEU A N 1
ATOM 522 C CA . LEU A 1 68 ? 3.778 -7.077 -15.690 1.00 79.12 68 LEU A CA 1
ATOM 523 C C . LEU A 1 68 ? 4.813 -8.204 -15.764 1.00 79.12 68 LEU A C 1
ATOM 525 O O . LEU A 1 68 ? 5.721 -8.109 -16.562 1.00 79.12 68 LEU A O 1
ATOM 529 N N . ALA A 1 69 ? 4.711 -9.264 -14.964 1.00 77.00 69 ALA A N 1
ATOM 530 C CA . ALA A 1 69 ? 5.694 -10.347 -14.938 1.00 77.00 69 ALA A CA 1
ATOM 531 C C . ALA A 1 69 ? 5.696 -11.204 -16.215 1.00 77.00 69 ALA A C 1
ATOM 533 O O . ALA A 1 69 ? 6.769 -11.634 -16.642 1.00 77.00 69 ALA A O 1
ATOM 534 N N . VAL A 1 70 ? 4.518 -11.455 -16.794 1.00 78.44 70 VAL A N 1
ATOM 535 C CA . VAL A 1 70 ? 4.317 -12.290 -17.988 1.00 78.44 70 VAL A CA 1
ATOM 536 C C . VAL A 1 70 ? 4.526 -11.481 -19.261 1.00 78.44 70 VAL A C 1
ATOM 538 O O . VAL A 1 70 ? 5.232 -11.926 -20.161 1.00 78.44 70 VAL A O 1
ATOM 541 N N . VAL A 1 71 ? 3.962 -10.274 -19.321 1.00 75.75 71 VAL A N 1
ATOM 542 C CA . VAL A 1 7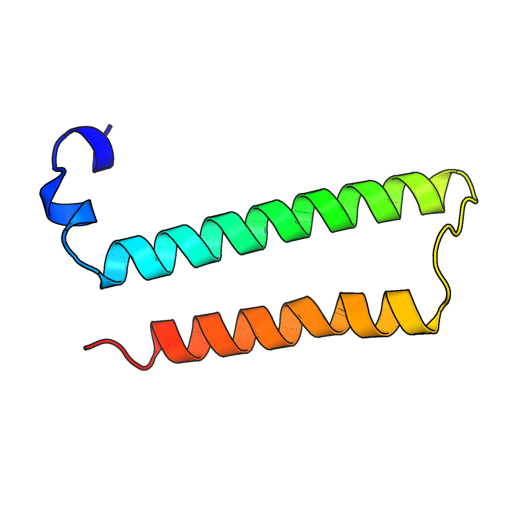1 ? 4.156 -9.315 -20.413 1.00 75.75 71 VAL A CA 1
ATOM 543 C C . VAL A 1 71 ? 5.474 -8.585 -20.176 1.00 75.75 71 VAL A C 1
ATOM 545 O O . VAL A 1 71 ? 5.541 -7.395 -19.876 1.00 75.75 71 VAL A O 1
ATOM 548 N N . LYS A 1 72 ? 6.555 -9.351 -20.260 1.00 59.16 72 LYS A N 1
ATOM 549 C CA . LYS A 1 72 ? 7.906 -8.826 -20.383 1.00 59.16 72 LYS A CA 1
ATOM 550 C C . LYS A 1 72 ? 8.082 -8.353 -21.833 1.00 59.16 72 LYS A C 1
ATOM 552 O O . LYS A 1 72 ? 7.761 -9.143 -22.720 1.00 59.16 72 LYS A O 1
ATOM 557 N N . PRO A 1 73 ? 8.533 -7.115 -22.105 1.00 54.81 73 PRO A N 1
ATOM 558 C CA . PRO A 1 73 ? 9.078 -6.817 -23.424 1.00 54.81 73 PRO A CA 1
ATOM 559 C C . PRO A 1 73 ? 10.330 -7.664 -23.685 1.00 54.81 73 PRO A C 1
ATOM 561 O O . PRO A 1 73 ? 11.068 -7.961 -22.710 1.00 54.81 73 PRO A O 1
#